Protein AF-A0A7C5ZST6-F1 (afdb_monomer)

Structure (mmCIF, N/CA/C/O backbone):
data_AF-A0A7C5ZST6-F1
#
_entry.id   AF-A0A7C5ZST6-F1
#
loop_
_atom_site.group_PDB
_atom_site.id
_atom_site.type_symbol
_atom_site.label_atom_id
_atom_site.label_alt_id
_atom_site.label_comp_id
_atom_site.label_asym_id
_atom_site.label_entity_id
_atom_site.label_seq_id
_atom_site.pdbx_PDB_ins_code
_atom_site.Cartn_x
_atom_site.Cartn_y
_atom_site.Cartn_z
_atom_site.occupancy
_atom_site.B_iso_or_equiv
_atom_site.auth_seq_id
_atom_site.auth_comp_id
_atom_site.auth_asym_id
_atom_site.auth_atom_id
_atom_site.pdbx_PDB_model_num
ATOM 1 N N . MET A 1 1 ? -4.907 -11.816 -4.630 1.00 62.06 1 MET A N 1
ATOM 2 C CA . MET A 1 1 ? -5.492 -11.457 -3.313 1.00 62.06 1 MET A CA 1
ATOM 3 C C . MET A 1 1 ? -4.801 -12.079 -2.094 1.00 62.06 1 MET A C 1
ATOM 5 O O . MET A 1 1 ? -4.943 -11.505 -1.023 1.00 62.06 1 MET A O 1
ATOM 9 N N . LYS A 1 2 ? -4.048 -13.194 -2.201 1.00 80.88 2 LYS A N 1
ATOM 10 C CA . LYS A 1 2 ? -3.373 -13.815 -1.036 1.00 80.88 2 LYS A CA 1
ATOM 11 C C . LYS A 1 2 ? -2.453 -12.851 -0.272 1.00 80.88 2 LYS A C 1
ATOM 13 O O . LYS A 1 2 ? -2.515 -12.813 0.947 1.00 80.88 2 LYS A O 1
ATOM 18 N N . PHE A 1 3 ? -1.687 -12.026 -0.988 1.00 83.44 3 PHE A N 1
ATOM 19 C CA . PHE A 1 3 ? -0.748 -11.080 -0.380 1.00 83.44 3 PHE A CA 1
ATOM 20 C C . PHE A 1 3 ? -1.410 -10.098 0.599 1.00 83.44 3 PHE A C 1
AT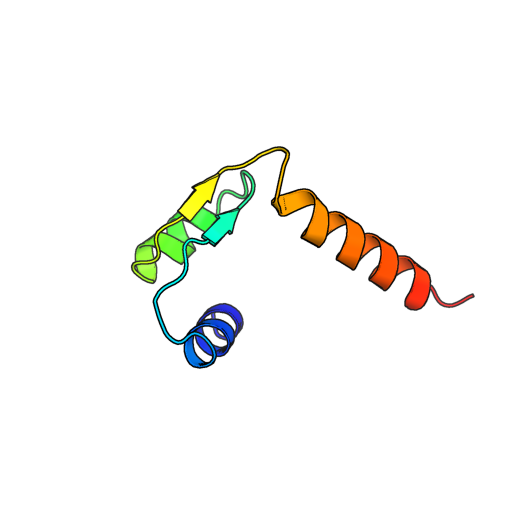OM 22 O O . PHE A 1 3 ? -0.991 -10.016 1.745 1.00 83.44 3 PHE A O 1
ATOM 29 N 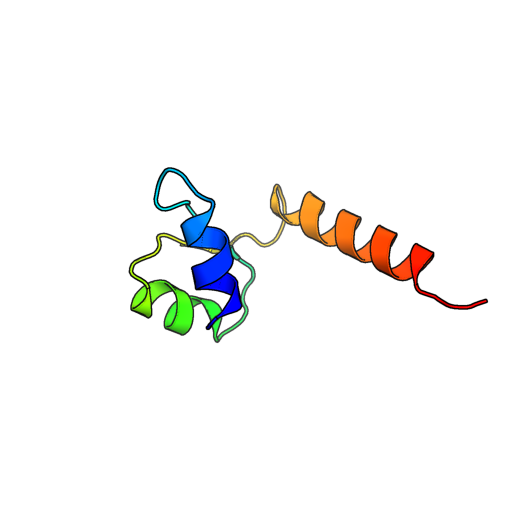N . ILE A 1 4 ? -2.479 -9.403 0.188 1.00 83.06 4 ILE A N 1
ATOM 30 C CA . ILE A 1 4 ? -3.158 -8.437 1.068 1.00 83.06 4 ILE A CA 1
ATOM 31 C C . ILE A 1 4 ? -3.697 -9.138 2.317 1.00 83.06 4 ILE A C 1
ATOM 33 O O . ILE A 1 4 ? -3.533 -8.624 3.414 1.00 83.06 4 ILE A O 1
ATOM 37 N N . ARG A 1 5 ? -4.277 -10.336 2.174 1.00 86.00 5 ARG A N 1
ATOM 38 C CA . ARG A 1 5 ? -4.768 -11.106 3.324 1.00 86.00 5 ARG A CA 1
ATOM 39 C C . ARG A 1 5 ? -3.639 -11.471 4.294 1.00 86.00 5 ARG A C 1
ATOM 41 O O . ARG A 1 5 ? -3.780 -11.200 5.475 1.00 86.00 5 ARG A O 1
ATOM 48 N N . MET A 1 6 ? -2.500 -11.952 3.791 1.00 90.44 6 MET A N 1
ATOM 49 C CA . MET A 1 6 ? -1.323 -12.241 4.623 1.00 90.44 6 MET A CA 1
ATOM 50 C C . MET A 1 6 ? -0.811 -11.010 5.380 1.00 90.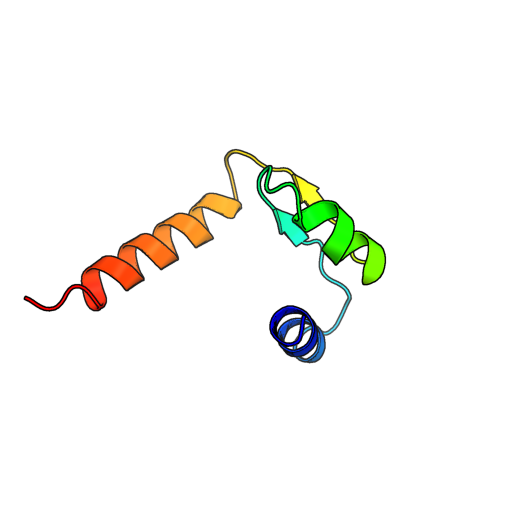44 6 MET A C 1
ATOM 52 O O . MET A 1 6 ? -0.358 -11.140 6.512 1.00 90.44 6 MET A O 1
ATOM 56 N N . VAL A 1 7 ? 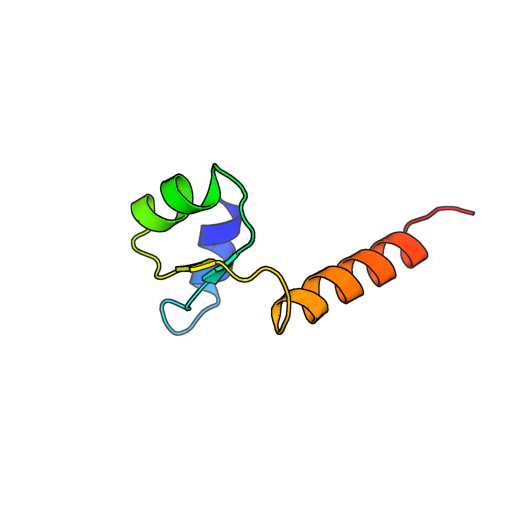-0.858 -9.823 4.764 1.00 89.06 7 VAL A N 1
ATOM 57 C CA . VAL A 1 7 ? -0.484 -8.569 5.436 1.00 89.06 7 VAL A CA 1
ATOM 58 C C . VAL A 1 7 ? -1.493 -8.227 6.531 1.00 89.06 7 VAL A C 1
ATOM 60 O O . VAL A 1 7 ? -1.089 -7.911 7.645 1.00 89.06 7 VAL A O 1
ATOM 63 N N . LEU A 1 8 ? -2.794 -8.331 6.241 1.00 89.12 8 LEU A N 1
ATOM 64 C CA . LEU A 1 8 ? -3.853 -8.052 7.213 1.00 89.12 8 LEU A CA 1
ATOM 65 C C . LEU A 1 8 ? -3.803 -8.988 8.423 1.00 89.12 8 LEU A C 1
ATOM 67 O O . LEU A 1 8 ? -4.030 -8.519 9.531 1.00 89.12 8 LEU A O 1
ATOM 71 N N . ASP A 1 9 ? -3.441 -10.259 8.234 1.00 91.25 9 ASP A N 1
ATOM 72 C CA . ASP A 1 9 ? -3.267 -11.226 9.330 1.00 91.25 9 ASP A CA 1
ATOM 73 C C . ASP A 1 9 ? -2.138 -10.821 10.302 1.00 91.25 9 ASP A C 1
ATOM 75 O O . ASP A 1 9 ? -2.063 -11.314 11.426 1.00 91.25 9 ASP A O 1
ATOM 79 N N . ARG A 1 10 ? -1.241 -9.917 9.883 1.00 91.56 10 ARG A N 1
ATOM 80 C CA . ARG A 1 10 ? -0.171 -9.346 10.718 1.00 91.56 10 ARG A CA 1
ATOM 81 C C . ARG A 1 10 ? -0.532 -7.983 11.310 1.00 91.56 10 ARG A C 1
ATOM 83 O O . ARG A 1 10 ? 0.241 -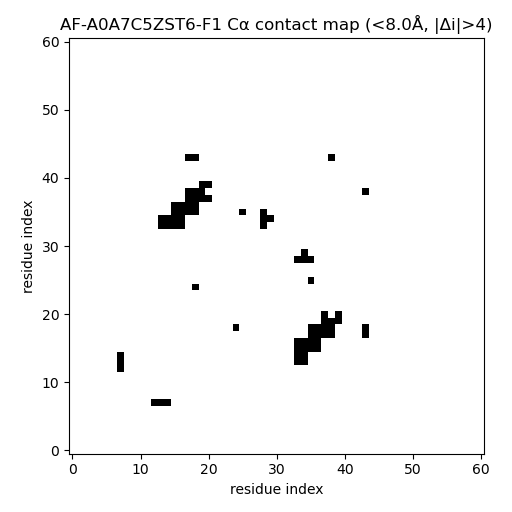7.449 12.103 1.00 91.56 10 ARG A O 1
ATOM 90 N N . CYS A 1 11 ? -1.668 -7.402 10.935 1.00 90.56 11 CYS A N 1
ATOM 91 C CA . CYS A 1 11 ? -2.126 -6.124 11.460 1.00 90.56 11 CYS A CA 1
ATOM 92 C C . CYS A 1 11 ? -3.075 -6.343 12.644 1.00 90.56 11 CYS A C 1
ATOM 94 O O . CYS A 1 11 ? -4.008 -7.132 12.569 1.00 90.56 11 CYS A O 1
ATOM 96 N N . LEU A 1 12 ? -2.890 -5.578 13.722 1.00 87.75 12 LEU A N 1
ATOM 97 C CA . LEU A 1 12 ? -3.800 -5.604 14.878 1.00 87.75 12 LEU A CA 1
ATOM 98 C C . LEU A 1 12 ? -5.195 -5.041 14.553 1.00 87.75 12 LEU A C 1
ATOM 100 O O . LEU A 1 12 ? -6.163 -5.356 15.232 1.00 87.75 12 LEU A O 1
ATOM 104 N N . ASN A 1 13 ? -5.297 -4.199 13.524 1.00 88.62 13 ASN A N 1
ATOM 105 C CA . ASN A 1 13 ? -6.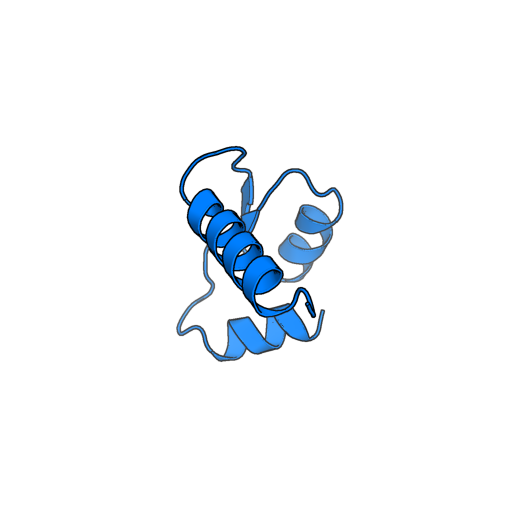519 -3.525 13.090 1.00 88.62 13 ASN A CA 1
ATOM 106 C C . ASN A 1 13 ? -6.577 -3.461 11.562 1.00 88.62 13 ASN A C 1
ATOM 108 O O . ASN A 1 13 ? -5.575 -3.705 10.892 1.00 88.62 13 ASN A O 1
ATOM 112 N N . LYS A 1 14 ? -7.726 -3.058 11.002 1.00 88.44 14 LYS A N 1
ATOM 113 C CA . LYS A 1 14 ? -7.836 -2.737 9.571 1.00 88.44 14 LYS A CA 1
ATOM 114 C C . LYS A 1 14 ? -7.090 -1.427 9.276 1.00 88.44 14 LYS A C 1
ATOM 116 O O . LYS A 1 14 ? -7.556 -0.372 9.712 1.00 88.44 14 LYS A O 1
ATOM 121 N N . PRO A 1 15 ? -5.957 -1.460 8.555 1.00 91.56 15 PRO A N 1
ATOM 122 C CA . PRO A 1 15 ? -5.189 -0.256 8.277 1.00 91.56 15 PRO A CA 1
ATOM 123 C C . PRO A 1 15 ? -5.865 0.602 7.199 1.00 91.56 15 PRO A C 1
ATOM 125 O O . PRO A 1 15 ? -6.625 0.104 6.365 1.00 91.56 15 PRO A O 1
ATOM 128 N N . LEU A 1 16 ? -5.536 1.894 7.184 1.00 92.12 16 LEU A N 1
ATOM 129 C CA . LEU A 1 16 ? -5.769 2.750 6.024 1.00 92.12 16 LEU A CA 1
ATOM 130 C C . LEU A 1 16 ? -4.700 2.443 4.968 1.00 92.12 16 LEU A C 1
ATOM 132 O O . LEU A 1 16 ? -3.507 2.566 5.244 1.00 92.12 16 LEU A O 1
ATOM 136 N N . ILE A 1 17 ? -5.116 2.062 3.762 1.00 91.56 17 ILE A N 1
ATOM 137 C CA . ILE A 1 17 ? -4.192 1.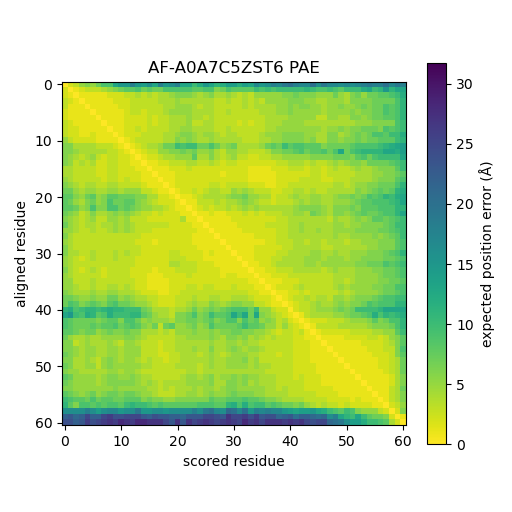755 2.666 1.00 91.56 17 ILE A CA 1
ATOM 138 C C . ILE A 1 17 ? -3.963 3.003 1.810 1.00 91.56 17 ILE A C 1
ATOM 140 O O . ILE A 1 17 ? -4.904 3.556 1.244 1.00 91.56 17 ILE A O 1
ATOM 144 N N . ILE A 1 18 ? -2.709 3.431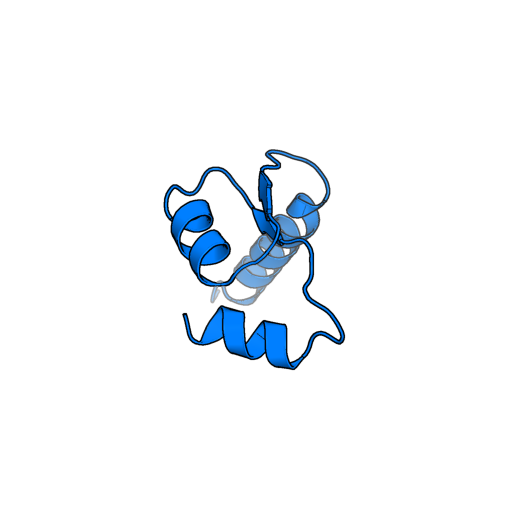 1.668 1.00 92.06 18 ILE A N 1
ATOM 145 C CA . ILE A 1 18 ? -2.347 4.541 0.778 1.00 92.06 18 ILE A CA 1
ATOM 146 C C . ILE A 1 18 ? -1.914 3.977 -0.578 1.00 92.06 18 ILE A C 1
ATOM 148 O O . ILE A 1 18 ? -0.971 3.190 -0.649 1.00 92.06 18 ILE A O 1
ATOM 152 N N . VAL A 1 19 ? -2.596 4.376 -1.652 1.00 89.88 19 VAL A N 1
ATOM 153 C CA . VAL A 1 19 ? -2.402 3.833 -3.011 1.00 89.88 19 VAL A CA 1
ATOM 154 C C . VAL A 1 19 ? -2.171 4.928 -4.052 1.00 89.88 19 VAL A C 1
ATOM 156 O O . VAL A 1 19 ? -2.400 6.113 -3.799 1.00 89.88 19 VAL A O 1
ATOM 159 N N . ASP A 1 20 ? -1.696 4.534 -5.233 1.00 87.44 20 ASP A N 1
ATOM 160 C CA . ASP A 1 20 ? -1.621 5.404 -6.410 1.00 87.44 20 ASP A CA 1
ATOM 161 C C . ASP A 1 20 ? -2.935 5.372 -7.229 1.00 87.44 20 ASP A C 1
ATOM 163 O O . ASP A 1 20 ? -3.988 4.985 -6.720 1.00 87.44 20 ASP A O 1
ATOM 167 N N . ARG A 1 21 ? -2.906 5.838 -8.490 1.00 86.81 21 ARG A N 1
ATOM 168 C CA . ARG A 1 21 ? -4.078 5.843 -9.395 1.00 86.81 21 ARG A CA 1
ATOM 169 C C . ARG A 1 21 ? -4.331 4.505 -10.101 1.00 86.81 21 ARG A C 1
ATOM 171 O O . ARG A 1 21 ? -5.074 4.481 -11.081 1.00 86.81 21 ARG A O 1
ATOM 178 N N . GLY A 1 22 ? -3.720 3.409 -9.660 1.00 87.69 22 GLY A N 1
ATOM 179 C CA . GLY A 1 22 ? -3.906 2.097 -10.262 1.00 87.69 22 GLY A CA 1
ATOM 180 C C . GLY A 1 22 ? -5.396 1.727 -10.298 1.00 87.69 22 GLY A C 1
ATOM 181 O O . GLY A 1 22 ? -6.048 1.702 -9.251 1.00 87.69 22 GLY A O 1
ATOM 182 N N . PRO A 1 23 ? -5.966 1.428 -11.479 1.00 86.75 23 PRO A N 1
ATOM 183 C CA . PRO A 1 23 ? -7.415 1.270 -11.643 1.00 86.75 23 PRO A CA 1
ATOM 184 C C . PRO A 1 23 ? -7.981 0.082 -10.853 1.00 86.75 23 PRO A C 1
ATOM 186 O O . PRO A 1 23 ? -9.158 0.060 -10.501 1.00 86.75 23 PRO A O 1
ATOM 189 N N . TRP A 1 24 ? -7.135 -0.897 -10.530 1.00 89.44 24 TRP A N 1
ATOM 190 C CA . TRP A 1 24 ? -7.513 -2.104 -9.804 1.00 89.44 24 TRP A CA 1
ATOM 191 C C . TRP A 1 24 ? -7.570 -1.922 -8.280 1.00 89.44 24 TRP A C 1
ATOM 193 O O . TRP A 1 24 ? -8.236 -2.717 -7.613 1.00 89.44 24 TRP A O 1
ATOM 203 N N . TYR A 1 25 ? -6.913 -0.898 -7.714 1.00 87.94 25 TYR A N 1
ATOM 204 C CA . TYR A 1 25 ? -6.835 -0.720 -6.259 1.00 87.94 25 TYR A CA 1
ATOM 205 C C . TYR A 1 25 ? -8.211 -0.538 -5.636 1.00 87.94 25 TYR A C 1
ATOM 207 O O . TYR A 1 25 ? -8.541 -1.222 -4.670 1.00 87.94 25 TYR A O 1
ATOM 215 N N . ARG A 1 26 ? -9.033 0.333 -6.227 1.00 88.44 26 ARG A N 1
ATOM 216 C CA . ARG A 1 26 ? -10.382 0.615 -5.732 1.00 88.44 26 ARG A CA 1
ATOM 217 C C . ARG A 1 26 ? -11.224 -0.659 -5.669 1.00 88.44 26 ARG A C 1
ATOM 219 O O . ARG A 1 26 ? -11.696 -1.027 -4.602 1.00 88.44 26 ARG A O 1
ATOM 226 N N . TRP A 1 27 ? -11.320 -1.385 -6.785 1.00 89.25 27 TRP A N 1
ATOM 227 C CA . TRP A 1 27 ? -12.091 -2.630 -6.856 1.00 89.25 27 TRP A CA 1
ATOM 228 C C . TRP A 1 27 ? -11.613 -3.677 -5.838 1.00 89.25 27 TRP A C 1
ATOM 230 O O . TRP A 1 27 ? -12.420 -4.328 -5.173 1.00 89.25 27 TRP A O 1
ATOM 240 N N . ALA A 1 28 ? -10.295 -3.829 -5.696 1.00 89.44 28 ALA A N 1
ATOM 241 C CA . ALA A 1 28 ? -9.701 -4.815 -4.806 1.00 89.44 28 ALA A CA 1
ATOM 242 C C . ALA A 1 28 ? -9.925 -4.493 -3.318 1.00 89.44 28 ALA A C 1
ATOM 244 O O . ALA A 1 28 ? -10.269 -5.382 -2.539 1.00 89.44 28 ALA A O 1
ATOM 245 N N . LEU A 1 29 ? -9.713 -3.236 -2.926 1.00 91.19 29 LEU A N 1
ATOM 246 C CA . LEU A 1 29 ? -9.769 -2.791 -1.534 1.00 91.19 29 LEU A CA 1
ATOM 247 C C . LEU A 1 29 ? -11.211 -2.644 -1.040 1.00 91.19 29 LEU A C 1
ATOM 249 O O . LEU A 1 29 ? -11.497 -3.043 0.091 1.00 91.19 29 LEU A O 1
ATOM 253 N N . ASP A 1 30 ? -12.125 -2.191 -1.905 1.00 91.00 30 ASP A N 1
ATOM 254 C CA . ASP A 1 30 ? -13.558 -2.105 -1.597 1.00 91.00 30 ASP A CA 1
ATOM 255 C C . ASP A 1 30 ? -14.132 -3.503 -1.306 1.00 91.00 30 ASP A C 1
ATOM 257 O O . ASP A 1 30 ? -14.824 -3.701 -0.308 1.00 91.00 30 ASP A O 1
ATOM 261 N N . ARG A 1 31 ? -13.754 -4.520 -2.099 1.00 91.06 31 ARG A N 1
ATOM 262 C CA . ARG A 1 31 ? -14.144 -5.923 -1.853 1.00 91.06 31 ARG A CA 1
ATOM 263 C C . ARG A 1 31 ? -13.635 -6.494 -0.531 1.00 91.06 31 ARG A C 1
ATOM 265 O O . ARG A 1 31 ? -14.209 -7.452 -0.023 1.00 91.06 31 ARG A O 1
ATOM 272 N N . LEU A 1 32 ? -12.550 -5.943 0.004 1.00 89.06 32 LEU A N 1
ATOM 273 C CA . LEU A 1 32 ? -11.975 -6.348 1.286 1.00 89.06 32 LEU A CA 1
ATOM 274 C C . LEU A 1 32 ? -12.477 -5.481 2.453 1.00 89.06 32 LEU A C 1
ATOM 276 O O . LEU A 1 32 ? -12.106 -5.731 3.601 1.00 89.06 32 LEU A O 1
ATOM 280 N N . GLY A 1 33 ? -13.320 -4.477 2.182 1.00 91.88 33 GLY A N 1
ATOM 281 C CA . GLY A 1 33 ? -13.823 -3.543 3.187 1.00 91.88 33 GLY A CA 1
ATOM 282 C C . GLY A 1 33 ? -12.707 -2.734 3.852 1.00 91.88 33 GLY A C 1
ATOM 283 O O . GLY A 1 33 ? -12.768 -2.482 5.060 1.00 91.88 33 GLY A O 1
ATOM 284 N N . LEU A 1 34 ? -11.660 -2.396 3.093 1.00 93.00 34 LEU A N 1
ATOM 285 C CA . LEU A 1 34 ? -10.522 -1.610 3.563 1.00 93.00 34 LEU A CA 1
ATOM 286 C C . LEU A 1 34 ? -10.699 -0.147 3.180 1.00 93.00 34 LEU A C 1
ATOM 288 O O . LEU A 1 34 ? -11.001 0.172 2.032 1.00 93.00 34 LEU A O 1
ATOM 292 N N . LYS A 1 35 ? -10.441 0.753 4.132 1.00 94.12 35 LYS A N 1
ATOM 293 C CA . LYS A 1 35 ? -10.333 2.177 3.817 1.00 94.12 35 LYS A CA 1
ATOM 294 C C . LYS A 1 35 ? -9.069 2.397 2.999 1.00 94.12 35 LYS A C 1
ATOM 296 O O . LYS A 1 35 ? -8.009 1.861 3.331 1.00 94.12 35 LYS A O 1
ATOM 301 N N . HIS A 1 36 ? -9.172 3.213 1.960 1.00 92.81 36 HIS A N 1
ATOM 302 C CA . HIS A 1 36 ? -8.031 3.577 1.137 1.00 92.81 36 HIS A CA 1
ATOM 303 C C . HIS A 1 36 ? -8.054 5.048 0.757 1.00 92.81 36 HIS A C 1
ATOM 305 O O . HIS A 1 36 ? -9.106 5.686 0.728 1.00 92.81 36 HIS A O 1
ATOM 311 N N . GLN A 1 37 ? -6.864 5.583 0.510 1.00 92.75 37 GLN A N 1
ATOM 312 C CA . GLN A 1 37 ? -6.669 6.957 0.088 1.00 92.75 37 GLN A CA 1
ATOM 313 C C . GLN A 1 37 ? -5.674 7.000 -1.064 1.00 92.75 37 GLN A C 1
ATOM 315 O O . GLN A 1 37 ? -4.572 6.452 -0.988 1.00 92.75 37 GLN A O 1
ATOM 320 N N . TYR A 1 38 ? -6.061 7.698 -2.125 1.00 90.75 38 TYR A N 1
ATOM 321 C CA . TYR A 1 38 ? -5.149 8.029 -3.205 1.00 90.75 38 TYR A CA 1
ATOM 322 C C . TYR A 1 38 ? -4.173 9.124 -2.762 1.00 90.75 38 TYR A C 1
ATOM 324 O O . TYR A 1 38 ? -4.592 10.184 -2.291 1.00 90.75 38 TYR A O 1
ATOM 332 N N . GLN A 1 39 ? -2.877 8.905 -2.989 1.00 90.06 39 GLN A N 1
ATOM 333 C CA . GLN A 1 39 ? -1.857 9.929 -2.802 1.00 90.06 39 GLN A CA 1
ATOM 334 C C . GLN A 1 39 ? -0.790 9.858 -3.904 1.00 90.06 39 GLN A C 1
ATOM 336 O O . GLN A 1 39 ? -0.145 8.829 -4.110 1.00 90.06 39 GLN A O 1
ATOM 341 N N . ARG A 1 40 ? -0.577 10.978 -4.610 1.00 81.19 40 ARG A N 1
ATOM 342 C CA . ARG A 1 40 ? 0.444 11.070 -5.670 1.00 81.19 40 ARG A CA 1
ATOM 343 C C . ARG A 1 40 ? 1.860 11.150 -5.101 1.00 81.19 40 ARG A C 1
ATOM 345 O O . ARG A 1 40 ? 2.715 10.384 -5.513 1.00 81.19 40 ARG A O 1
ATOM 352 N N . PHE A 1 41 ? 2.066 12.054 -4.146 1.00 78.44 41 PHE A N 1
ATOM 353 C CA . PHE A 1 41 ? 3.345 12.342 -3.496 1.00 78.44 41 PHE A CA 1
ATOM 354 C C . PHE A 1 41 ? 3.137 12.446 -1.984 1.00 78.44 41 PHE A C 1
ATOM 356 O O . PHE A 1 41 ? 2.046 12.813 -1.544 1.00 78.44 41 PHE A O 1
ATOM 363 N N . GLY A 1 42 ? 4.162 12.138 -1.189 1.00 85.06 42 GLY A N 1
ATOM 364 C CA . GLY A 1 42 ? 4.099 12.208 0.273 1.00 85.06 42 GLY A CA 1
ATOM 365 C C . GLY A 1 42 ? 4.577 10.916 0.922 1.00 85.06 42 GLY A C 1
ATOM 366 O O . GLY A 1 42 ? 5.643 10.412 0.578 1.00 85.06 42 GLY A O 1
ATOM 367 N N . ILE A 1 43 ? 3.778 10.358 1.835 1.00 83.69 43 ILE A N 1
ATOM 368 C CA . ILE A 1 43 ? 4.152 9.185 2.644 1.00 83.69 43 ILE A CA 1
ATOM 369 C C . ILE A 1 43 ? 4.508 7.975 1.765 1.00 83.69 43 ILE A C 1
ATOM 371 O O . ILE A 1 43 ? 5.395 7.205 2.120 1.00 83.69 43 ILE A O 1
ATOM 375 N N . ARG A 1 44 ? 3.909 7.846 0.572 1.00 84.94 44 ARG A N 1
ATOM 376 C CA . ARG A 1 44 ? 4.254 6.792 -0.402 1.00 84.94 44 ARG A CA 1
ATOM 377 C C . ARG A 1 44 ? 5.703 6.822 -0.896 1.00 84.94 44 ARG A C 1
ATOM 379 O O . ARG A 1 44 ? 6.190 5.782 -1.329 1.00 84.94 44 ARG A O 1
ATOM 386 N N . ASN A 1 45 ? 6.410 7.949 -0.784 1.00 87.56 45 ASN A N 1
ATOM 387 C CA . ASN A 1 45 ? 7.803 8.059 -1.223 1.00 87.56 45 ASN A CA 1
ATOM 388 C C . ASN A 1 45 ? 8.722 7.051 -0.500 1.00 87.56 45 ASN A C 1
ATOM 390 O O . ASN A 1 45 ? 9.728 6.615 -1.050 1.00 87.56 45 ASN A O 1
ATOM 394 N N . ILE A 1 46 ? 8.362 6.609 0.715 1.00 90.00 46 ILE A N 1
ATOM 395 C CA . ILE A 1 46 ? 9.115 5.559 1.418 1.00 90.00 46 ILE A CA 1
ATOM 396 C C . ILE A 1 46 ? 9.101 4.222 0.663 1.00 90.00 46 ILE A C 1
ATOM 398 O O . ILE A 1 46 ? 10.108 3.518 0.639 1.00 90.00 46 ILE A O 1
ATOM 402 N N . VAL A 1 47 ? 7.982 3.893 0.011 1.00 89.12 47 VAL A N 1
ATOM 403 C CA . VAL A 1 47 ? 7.821 2.663 -0.772 1.00 89.12 47 VAL A CA 1
ATOM 404 C C . VAL A 1 47 ? 8.660 2.749 -2.044 1.00 89.12 47 VAL A C 1
ATOM 406 O O . VAL A 1 47 ? 9.371 1.804 -2.371 1.00 89.12 47 VAL A O 1
ATOM 409 N N . GLU A 1 48 ? 8.637 3.895 -2.725 1.00 88.75 48 GLU A N 1
ATOM 410 C CA . GLU A 1 48 ? 9.438 4.135 -3.933 1.00 88.75 48 GLU A CA 1
ATOM 411 C C . GLU A 1 48 ? 10.942 4.038 -3.633 1.00 88.75 48 GLU A C 1
ATOM 413 O O . GLU A 1 48 ? 11.649 3.290 -4.309 1.00 88.75 48 GLU A O 1
ATOM 418 N N . ARG A 1 49 ? 11.409 4.670 -2.545 1.00 92.50 49 ARG A N 1
ATOM 419 C CA . ARG A 1 49 ? 12.802 4.558 -2.074 1.00 92.50 49 ARG A CA 1
AT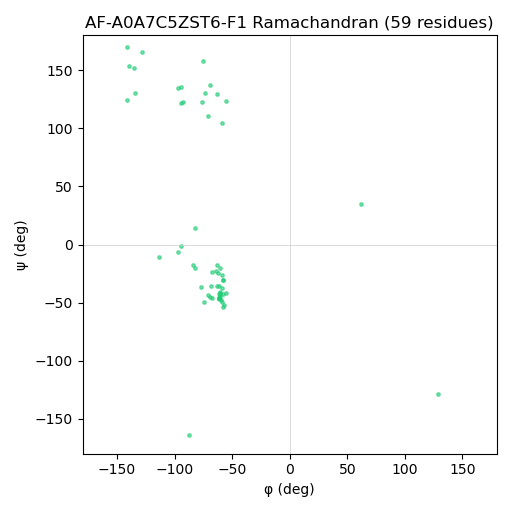OM 420 C C . ARG A 1 49 ? 13.196 3.127 -1.717 1.00 92.50 49 ARG A C 1
ATOM 422 O O . ARG A 1 49 ? 14.306 2.702 -2.029 1.00 92.50 49 ARG A O 1
ATOM 429 N N . PHE A 1 50 ? 12.307 2.377 -1.064 1.00 93.00 50 PHE A N 1
ATOM 430 C CA . PHE A 1 50 ? 12.562 0.973 -0.744 1.00 93.00 50 PHE A CA 1
ATOM 431 C C . PHE A 1 50 ? 12.754 0.134 -2.013 1.00 93.00 50 PHE A C 1
ATOM 433 O O . PHE A 1 50 ? 13.710 -0.635 -2.099 1.00 93.00 50 PHE A O 1
ATOM 440 N N . PHE A 1 51 ? 11.891 0.305 -3.019 1.00 90.94 51 PHE A N 1
ATOM 441 C CA . PHE A 1 51 ? 12.022 -0.419 -4.284 1.00 90.94 51 PHE A CA 1
ATOM 442 C C . PHE A 1 51 ? 13.242 0.012 -5.095 1.00 90.94 51 PHE A C 1
ATOM 444 O O . PHE A 1 51 ? 13.866 -0.836 -5.725 1.00 90.94 51 PHE A O 1
ATOM 451 N N . GLU A 1 52 ? 13.611 1.292 -5.075 1.00 92.62 52 GLU A N 1
ATOM 452 C CA . GLU A 1 52 ? 14.857 1.760 -5.684 1.00 92.62 52 GLU A CA 1
ATOM 453 C C . GLU A 1 52 ? 16.074 1.075 -5.046 1.00 92.62 52 GLU A C 1
ATOM 455 O O . GLU A 1 52 ? 16.926 0.532 -5.748 1.00 92.62 52 GLU A O 1
ATOM 460 N N . TYR A 1 53 ? 16.128 1.037 -3.714 1.00 94.19 53 TYR A N 1
ATOM 461 C CA . TYR A 1 53 ? 17.181 0.334 -2.986 1.00 94.19 53 TYR A CA 1
ATOM 462 C C . TYR A 1 53 ? 17.205 -1.167 -3.298 1.00 94.19 53 TYR A C 1
ATOM 464 O O . TYR A 1 53 ? 18.275 -1.733 -3.522 1.00 94.19 53 TYR A O 1
ATOM 472 N N . LEU A 1 54 ? 16.034 -1.809 -3.344 1.00 94.44 54 LEU A N 1
ATOM 473 C CA . LEU A 1 54 ? 15.915 -3.224 -3.686 1.00 94.44 54 LEU A CA 1
ATOM 474 C C . LEU A 1 54 ? 16.454 -3.499 -5.094 1.00 94.44 54 LEU A C 1
ATOM 476 O O . LEU A 1 54 ? 17.230 -4.435 -5.265 1.00 94.44 54 LEU A O 1
ATOM 480 N N . LYS A 1 55 ? 16.095 -2.667 -6.080 1.00 93.00 55 LYS A N 1
ATOM 481 C CA . LYS A 1 55 ? 16.602 -2.768 -7.457 1.00 93.00 55 LYS A CA 1
ATOM 482 C C . LYS A 1 55 ? 18.121 -2.661 -7.493 1.00 93.00 55 LYS A C 1
ATOM 484 O O . LYS A 1 55 ? 18.756 -3.578 -7.986 1.00 93.00 55 LYS A O 1
ATOM 489 N N . LYS A 1 56 ? 18.710 -1.653 -6.843 1.00 94.06 56 LYS A N 1
ATOM 490 C CA . LYS A 1 56 ? 20.178 -1.501 -6.769 1.00 94.06 56 LYS A CA 1
ATOM 491 C C . LYS A 1 56 ? 20.892 -2.707 -6.154 1.00 94.06 56 LYS A C 1
ATOM 493 O O . LYS A 1 56 ? 22.041 -2.966 -6.476 1.00 94.06 56 LYS A O 1
ATOM 498 N N . ARG A 1 57 ? 20.241 -3.427 -5.233 1.00 92.69 57 ARG A N 1
ATOM 499 C CA . ARG A 1 57 ? 20.803 -4.640 -4.615 1.00 92.69 57 ARG A CA 1
ATOM 500 C C . ARG A 1 57 ? 20.593 -5.915 -5.425 1.00 92.69 57 ARG A C 1
ATOM 502 O O . ARG A 1 57 ? 21.225 -6.920 -5.116 1.00 92.69 57 ARG A O 1
ATOM 509 N N . THR A 1 58 ? 19.659 -5.900 -6.367 1.00 93.00 58 THR A N 1
ATOM 510 C CA . THR A 1 58 ? 19.252 -7.077 -7.147 1.00 93.00 58 THR A CA 1
ATOM 511 C C . THR A 1 58 ? 19.608 -6.962 -8.623 1.00 93.00 58 THR A C 1
ATOM 513 O O . THR A 1 58 ? 19.549 -7.966 -9.325 1.00 93.00 58 THR A O 1
ATOM 516 N N . GLU A 1 59 ? 20.023 -5.781 -9.085 1.00 84.62 59 GLU A N 1
ATOM 517 C CA . GLU A 1 59 ? 20.824 -5.631 -10.293 1.00 84.62 59 GLU A CA 1
ATOM 518 C C . GLU A 1 59 ? 22.108 -6.441 -10.095 1.00 84.62 59 GLU A C 1
ATOM 520 O O . GLU A 1 59 ? 22.984 -6.098 -9.301 1.00 84.62 59 GLU A O 1
ATOM 525 N N . ILE A 1 60 ? 22.144 -7.594 -10.760 1.00 65.25 60 ILE A N 1
ATOM 526 C CA . ILE A 1 60 ? 23.347 -8.400 -10.933 1.00 65.25 60 ILE A CA 1
ATOM 527 C C . ILE A 1 60 ? 24.322 -7.533 -11.743 1.00 65.25 60 ILE A C 1
ATOM 529 O O . ILE A 1 60 ? 23.912 -6.960 -12.753 1.00 65.25 60 ILE A O 1
ATOM 533 N N . LEU A 1 61 ? 25.562 -7.411 -11.256 1.00 55.31 61 LEU A N 1
ATOM 534 C CA . LEU A 1 61 ? 26.691 -6.810 -11.982 1.00 55.31 61 LEU A CA 1
ATOM 535 C C . LEU A 1 61 ? 26.829 -7.375 -13.401 1.00 55.31 61 LEU A C 1
ATOM 537 O O . LEU A 1 61 ? 26.679 -8.610 -13.550 1.00 55.31 61 LEU A O 1
#

Secondary structure (DSSP, 8-state):
-HHHHHHHTT-SS-PPEEE-S-HHHHHHHHHTT--EEE-SSSTTHHHHHHHHHHHHHHS--

Nearest PDB structures (foldseek):
  3i3w-assembly1_B  TM=5.174E-01  e=5.248E+00  Francisella tularensis subsp. tularensis
  7mq9-assembly1_SA  TM=5.200E-01  e=7.984E+00  Homo sapiens

Radius of gyration: 13.87 Å; Cα contacts (8 Å, |Δi|>4): 37; chains: 1; bounding box: 41×26×27 Å

Solvent-accessible surface area (backbone atoms only — not comparable to full-atom values): 3912 Å² total; per-residue (Å²): 114,68,66,63,52,60,53,50,77,73,43,97,58,91,60,78,44,79,39,63,88,58,82,60,52,61,63,55,34,56,76,67,73,43,54,70,46,77,49,94,77,59,82,66,49,60,57,56,52,50,51,51,53,49,47,70,71,64,59,75,130

pLDDT: mean 87.95, std 7.12, range [55.31, 94.44]

Foldseek 3Di:
DVVVVVVVVVDPDQDEAEDAVPVCPCVVCVVVVGHYDHDDDDPCVVVVVVVVVVCVVPPDD

Mean predicted aligned error: 5.13 Å

Sequence (61 aa):
MKFIRMVLDRCLNKPLIIVDRGPWYRWALDRLGLKHQYQRFGIRNIVERFFEYLKKRTEIL